Protein AF-A0A923E7B1-F1 (afdb_monomer)

Organism: Clostridium tetanomorphum (NCBI:txid1553)

Radius of gyration: 13.6 Å; Cα contacts (8 Å, |Δi|>4): 73; chains: 1; bounding box: 31×23×38 Å

Foldseek 3Di:
DVVLVVLLVVLLVLLVVLLVVLVVDDQQDPSNVVSLVVSVVSLVVNVCSCVVVVVCVPVVSVVSNVVSVVSSVVSVCSNPVVPD

pLDDT: mean 90.16, std 8.7, range [51.75, 97.19]

Nearest PDB structures (foldseek):
  5jsn-assembly2_D  TM=4.839E-01  e=4.726E+00  unidentified
  1wpa-assembly1_A  TM=4.239E-01  e=3.984E+00  Homo sapiens
  1xaw-assembly1_A  TM=4.332E-01  e=4.217E+00  Homo sapiens
  3g7c-assembly1_A  TM=4.189E-01  e=6.651E+00  Homo sapiens
  1s94-assembly1_A  TM=4.057E-01  e=8.841E+00  Doryteuthis pealeii

Sequence (84 aa):
MRNKQSIINMLFILITFITIFARSFPVNSTERMILTIISIILAIPHITIIVKDKMYNNKLNLFTAILAVFQIMNVLYYSYILKK

Secondary structure (DSSP, 8-state):
-HHHHHHHHHHHHHHHHHHHHHHHSPTT-HHHHHHHHHHHHHHHHHHHHHHHTTGGGSHHHHHHHHHHHHHHHHHHIIIII---

Structure (mmCIF, N/CA/C/O backbone):
data_AF-A0A923E7B1-F1
#
_entry.id   AF-A0A923E7B1-F1
#
loop_
_atom_site.group_PDB
_atom_site.id
_atom_site.type_symbol
_atom_site.label_atom_id
_atom_site.label_alt_id
_atom_site.label_comp_id
_atom_site.label_asym_id
_atom_site.label_entity_id
_atom_site.label_seq_id
_atom_site.pdbx_PDB_ins_code
_atom_site.Cartn_x
_atom_site.Cartn_y
_atom_site.Cartn_z
_atom_site.occupancy
_atom_site.B_iso_or_equiv
_atom_site.auth_seq_id
_atom_site.auth_comp_id
_atom_site.auth_asym_id
_atom_site.auth_atom_id
_atom_site.pdbx_PDB_model_num
ATOM 1 N N . MET A 1 1 ? -13.002 8.721 18.854 1.00 61.34 1 MET A N 1
ATOM 2 C CA . MET A 1 1 ? -13.140 7.964 17.583 1.00 61.34 1 MET A CA 1
ATOM 3 C C . MET A 1 1 ? -12.970 8.823 16.329 1.00 61.34 1 MET A C 1
ATOM 5 O O . MET A 1 1 ? -12.264 8.385 15.432 1.00 61.34 1 MET A O 1
ATOM 9 N N . ARG A 1 2 ? -13.542 10.038 16.257 1.00 63.66 2 ARG A N 1
ATOM 10 C CA . ARG A 1 2 ? -13.517 10.884 15.044 1.00 63.66 2 ARG A CA 1
ATOM 11 C C . ARG A 1 2 ? -12.104 11.181 14.502 1.00 63.66 2 ARG A C 1
ATOM 13 O O . ARG A 1 2 ? -11.865 10.961 13.321 1.00 63.66 2 ARG A O 1
ATOM 20 N N . ASN A 1 3 ? -11.152 11.548 15.368 1.00 81.19 3 ASN A N 1
ATOM 21 C CA .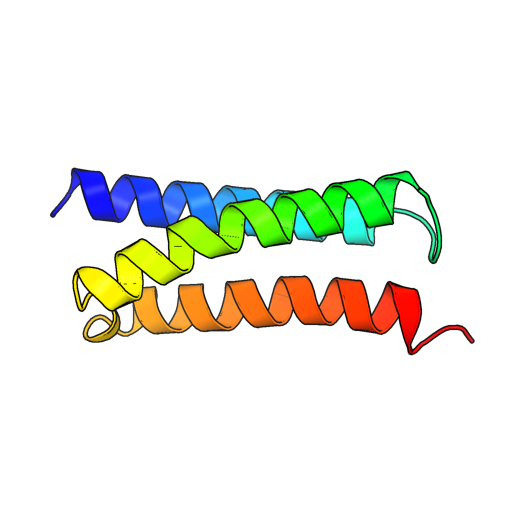 ASN A 1 3 ? -9.765 11.819 14.945 1.00 81.19 3 ASN A CA 1
ATOM 22 C C . ASN A 1 3 ? -9.058 10.577 14.386 1.00 81.19 3 ASN A C 1
ATOM 24 O O . ASN A 1 3 ? -8.387 10.661 13.365 1.00 81.19 3 ASN A O 1
ATOM 28 N N . LYS A 1 4 ? -9.253 9.407 15.007 1.00 85.44 4 LYS A N 1
ATOM 29 C CA . LYS A 1 4 ? -8.641 8.152 14.546 1.00 85.44 4 LYS A CA 1
ATOM 30 C C . LYS A 1 4 ? -9.197 7.715 13.192 1.00 85.44 4 LYS A C 1
ATOM 32 O O . LYS A 1 4 ? -8.427 7.360 12.310 1.00 85.44 4 LYS A O 1
ATOM 37 N N . GLN A 1 5 ? -10.513 7.822 13.002 1.00 87.62 5 GLN A N 1
ATOM 38 C CA . GLN A 1 5 ? -11.145 7.541 11.711 1.00 87.62 5 GLN A CA 1
ATOM 39 C C . GLN A 1 5 ? -10.624 8.478 10.611 1.00 87.62 5 GLN A C 1
ATOM 41 O O . GLN A 1 5 ? -10.325 8.023 9.513 1.00 87.62 5 GLN A O 1
ATOM 46 N N . SER A 1 6 ? -10.463 9.770 10.916 1.00 90.62 6 SER A N 1
ATOM 47 C CA . SER A 1 6 ? -9.890 10.737 9.974 1.00 90.62 6 SER A CA 1
ATOM 48 C C . SER A 1 6 ? -8.463 10.366 9.563 1.00 90.62 6 SER A C 1
ATOM 50 O O . SER A 1 6 ? -8.138 10.430 8.381 1.00 90.62 6 SER A O 1
ATOM 52 N N . ILE A 1 7 ? -7.625 9.937 10.514 1.00 92.19 7 ILE A N 1
ATOM 53 C CA . ILE A 1 7 ? -6.247 9.497 10.243 1.00 92.19 7 ILE A CA 1
ATOM 54 C C . ILE A 1 7 ? -6.238 8.247 9.357 1.00 92.19 7 ILE A C 1
ATOM 56 O O . ILE A 1 7 ? -5.514 8.205 8.367 1.00 92.19 7 ILE A O 1
ATOM 60 N N . ILE A 1 8 ? -7.064 7.246 9.673 1.00 93.94 8 ILE A N 1
ATOM 61 C CA . ILE A 1 8 ? -7.171 6.003 8.893 1.00 93.94 8 ILE A CA 1
ATOM 62 C C . ILE A 1 8 ? -7.593 6.298 7.454 1.00 93.94 8 ILE A C 1
ATOM 64 O O . ILE A 1 8 ? -6.973 5.783 6.525 1.00 93.94 8 ILE A O 1
ATOM 68 N N . ASN A 1 9 ? -8.604 7.152 7.273 1.00 93.19 9 ASN A N 1
ATOM 69 C CA . ASN A 1 9 ? -9.080 7.552 5.953 1.00 93.19 9 ASN A CA 1
ATOM 70 C C . ASN A 1 9 ? -7.990 8.299 5.173 1.00 93.19 9 ASN A C 1
ATOM 72 O O . ASN A 1 9 ? -7.775 8.008 4.001 1.00 93.19 9 ASN A O 1
A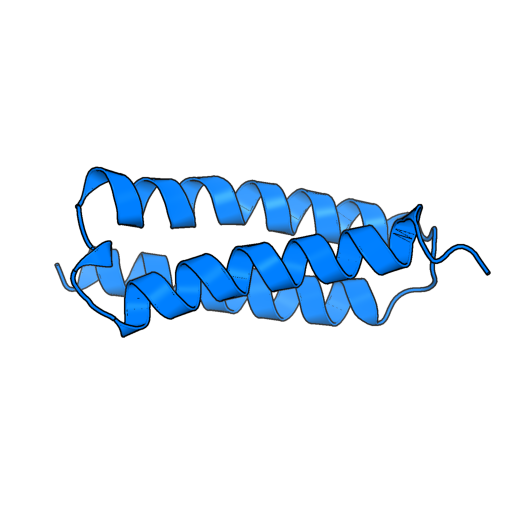TOM 76 N N . MET A 1 10 ? -7.269 9.218 5.824 1.00 95.19 10 MET A N 1
ATOM 77 C CA . MET A 1 10 ? -6.169 9.949 5.194 1.00 95.19 10 MET A CA 1
ATOM 78 C C . MET A 1 10 ? -5.041 9.007 4.757 1.00 95.19 10 MET A C 1
ATOM 80 O O . MET A 1 10 ? -4.564 9.103 3.630 1.00 95.19 10 MET A O 1
ATOM 84 N N . LEU A 1 11 ? -4.653 8.055 5.613 1.00 96.00 11 LEU A N 1
ATOM 85 C CA . LEU A 1 11 ? -3.655 7.036 5.277 1.00 96.00 11 LEU A CA 1
ATOM 86 C C . LEU A 1 11 ? -4.102 6.183 4.088 1.00 96.00 11 LEU A C 1
ATOM 88 O O . LEU A 1 11 ? -3.316 5.954 3.175 1.00 96.00 11 LEU A O 1
ATOM 92 N N . PHE A 1 12 ? -5.366 5.757 4.065 1.00 96.44 12 PHE A N 1
ATOM 93 C CA . PHE A 1 12 ? -5.919 4.986 2.953 1.00 96.44 12 PHE A CA 1
ATOM 94 C C . PHE A 1 12 ? -5.895 5.767 1.631 1.00 96.44 12 PHE A C 1
ATOM 96 O O . PHE A 1 12 ? -5.482 5.234 0.599 1.00 96.44 12 PHE A O 1
ATOM 103 N N . ILE A 1 13 ? -6.293 7.043 1.664 1.00 97.19 13 ILE A N 1
ATOM 104 C CA . ILE A 1 13 ? -6.257 7.932 0.497 1.00 97.19 13 ILE A CA 1
ATOM 105 C C . ILE A 1 13 ? -4.818 8.087 -0.008 1.00 97.19 13 ILE A C 1
ATOM 107 O O . ILE A 1 13 ? -4.574 7.929 -1.202 1.00 97.19 13 ILE A O 1
ATOM 111 N N . LEU A 1 14 ? -3.857 8.327 0.888 1.00 97.06 14 LEU A N 1
ATOM 112 C CA . LEU A 1 14 ? -2.442 8.448 0.530 1.00 97.06 14 LEU A CA 1
ATOM 113 C C . LEU A 1 14 ? -1.895 7.161 -0.099 1.00 97.06 14 LEU A C 1
ATOM 115 O O . LEU A 1 14 ? -1.276 7.229 -1.158 1.00 97.06 14 LEU A O 1
ATOM 119 N N . ILE A 1 15 ? -2.168 5.994 0.497 1.00 97.00 15 ILE A N 1
ATOM 120 C CA . ILE A 1 15 ? -1.780 4.690 -0.070 1.00 97.00 15 ILE A CA 1
ATOM 121 C C . ILE A 1 15 ? -2.376 4.526 -1.473 1.00 97.00 15 ILE A C 1
ATOM 123 O O . ILE A 1 15 ? -1.676 4.133 -2.405 1.00 97.00 15 ILE A O 1
ATOM 127 N N . THR A 1 16 ? -3.651 4.874 -1.653 1.00 96.69 16 THR A N 1
ATOM 128 C CA . THR A 1 16 ? -4.327 4.776 -2.953 1.00 96.69 16 THR A CA 1
ATOM 129 C C . THR A 1 16 ? -3.681 5.684 -3.997 1.00 96.69 16 THR A C 1
ATOM 131 O O . THR A 1 16 ? -3.362 5.224 -5.090 1.00 96.69 16 THR A O 1
ATOM 134 N N . PHE A 1 17 ? -3.423 6.953 -3.674 1.00 96.81 17 PHE A N 1
ATOM 135 C CA . PHE A 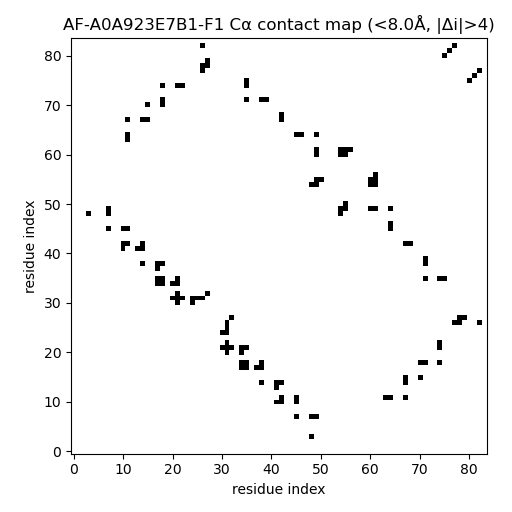1 17 ? -2.768 7.866 -4.612 1.00 96.81 17 PHE A CA 1
ATOM 136 C C . PHE A 1 17 ? -1.365 7.387 -4.984 1.00 96.81 17 PHE A C 1
ATOM 138 O O . PHE A 1 17 ? -1.040 7.303 -6.166 1.00 96.81 17 PHE A O 1
ATOM 145 N N . ILE A 1 18 ? -0.550 7.017 -3.995 1.00 96.50 18 ILE A N 1
ATOM 146 C CA . ILE A 1 18 ? 0.828 6.577 -4.236 1.00 96.50 18 ILE A CA 1
ATOM 147 C C . ILE A 1 18 ? 0.851 5.296 -5.073 1.00 96.50 18 ILE A C 1
ATOM 149 O O . ILE A 1 18 ? 1.656 5.198 -5.993 1.00 96.50 18 ILE A O 1
ATOM 153 N N . THR A 1 19 ? -0.043 4.338 -4.818 1.00 94.69 19 THR A N 1
ATOM 154 C CA . THR A 1 19 ? -0.112 3.097 -5.609 1.00 94.69 19 THR A CA 1
ATOM 155 C C . THR A 1 19 ? -0.583 3.335 -7.048 1.00 94.69 19 THR A C 1
ATOM 157 O O . THR A 1 19 ? -0.069 2.685 -7.960 1.00 94.69 19 THR A O 1
ATOM 160 N N . ILE A 1 20 ? -1.483 4.299 -7.287 1.00 94.38 20 ILE A N 1
ATOM 161 C CA . ILE A 1 20 ? -1.862 4.734 -8.644 1.00 94.38 20 ILE A CA 1
ATOM 162 C C . ILE A 1 20 ? -0.654 5.339 -9.369 1.00 94.38 20 ILE A C 1
ATOM 164 O O . ILE A 1 20 ? -0.344 4.910 -10.481 1.00 94.38 20 ILE A O 1
ATOM 168 N N . PHE A 1 21 ? 0.063 6.273 -8.734 1.00 93.44 21 PHE A N 1
ATOM 169 C CA . PHE A 1 21 ? 1.271 6.865 -9.318 1.00 93.44 21 PHE A CA 1
ATOM 170 C C . PHE A 1 21 ? 2.370 5.822 -9.540 1.00 93.44 21 PHE A C 1
ATOM 172 O O . PHE A 1 21 ? 2.989 5.799 -10.596 1.00 93.44 21 PHE A O 1
ATOM 179 N N . ALA A 1 22 ? 2.586 4.899 -8.603 1.00 91.88 22 ALA A N 1
ATOM 180 C CA . ALA A 1 22 ? 3.559 3.821 -8.772 1.00 91.88 22 ALA A CA 1
ATOM 181 C C . ALA A 1 22 ? 3.256 2.985 -10.024 1.00 91.88 22 ALA A C 1
ATOM 183 O O . ALA A 1 22 ? 4.169 2.600 -10.753 1.00 91.88 22 ALA A O 1
ATOM 184 N N . ARG A 1 23 ? 1.970 2.740 -10.305 1.00 89.06 23 ARG A N 1
ATOM 185 C CA . ARG A 1 23 ? 1.527 1.975 -11.474 1.00 89.06 23 ARG A CA 1
ATOM 186 C C . ARG A 1 23 ? 1.698 2.725 -12.798 1.00 89.06 23 ARG A C 1
ATOM 188 O O . ARG A 1 23 ? 1.800 2.059 -13.824 1.00 89.06 23 ARG A O 1
ATOM 195 N N . SER A 1 24 ? 1.744 4.059 -12.799 1.00 90.00 24 SER A N 1
ATOM 196 C CA . SER A 1 24 ? 1.985 4.827 -14.029 1.00 90.00 24 SER A CA 1
ATOM 197 C C . SER A 1 24 ? 3.443 4.798 -14.497 1.00 90.00 24 SER A C 1
ATOM 199 O O . SER A 1 24 ? 3.709 5.153 -15.642 1.00 90.00 24 SER A O 1
ATOM 201 N N . PHE A 1 25 ? 4.384 4.370 -13.650 1.00 89.94 25 PHE A N 1
ATOM 202 C CA . PHE A 1 25 ? 5.792 4.244 -14.029 1.00 89.94 25 PHE A CA 1
ATOM 203 C C . PHE A 1 25 ? 6.112 2.878 -14.668 1.00 89.94 25 PHE A C 1
ATOM 205 O O . PHE A 1 25 ? 5.453 1.873 -14.359 1.00 89.94 25 PHE A O 1
ATOM 212 N N . PRO A 1 26 ? 7.147 2.809 -15.532 1.00 88.38 26 PRO A N 1
ATOM 213 C CA . PRO A 1 26 ? 7.577 1.567 -16.165 1.00 88.38 26 PRO A CA 1
ATOM 214 C C . PRO A 1 26 ? 7.852 0.432 -15.170 1.00 88.38 26 PRO A C 1
ATOM 216 O O . PRO A 1 26 ? 8.256 0.639 -14.023 1.00 88.38 26 PRO A O 1
ATOM 219 N N . VAL A 1 27 ? 7.657 -0.805 -15.627 1.00 83.56 27 VAL A N 1
ATOM 220 C CA . VAL A 1 27 ? 8.042 -2.005 -14.871 1.00 83.56 27 VAL A CA 1
ATOM 221 C C . VAL A 1 27 ? 9.565 -1.978 -14.654 1.00 83.56 27 VAL A C 1
ATOM 223 O O . VAL A 1 27 ? 10.310 -1.722 -15.593 1.00 83.56 27 VAL A O 1
ATOM 226 N N . ASN A 1 28 ? 10.025 -2.230 -13.422 1.00 80.38 28 ASN A N 1
ATOM 227 C CA . ASN A 1 28 ? 11.425 -2.114 -12.959 1.00 80.38 28 ASN A CA 1
ATOM 228 C C . ASN A 1 28 ? 12.015 -0.695 -12.847 1.00 80.38 28 ASN A C 1
ATOM 230 O O . ASN A 1 28 ? 13.218 -0.575 -12.619 1.00 80.38 28 ASN A O 1
ATOM 234 N N . SER A 1 29 ? 11.221 0.373 -12.960 1.00 88.56 29 SER A N 1
ATOM 235 C CA . SER A 1 29 ? 11.748 1.716 -12.700 1.00 88.56 29 SER A CA 1
ATOM 236 C C . SER A 1 29 ? 12.050 1.922 -11.206 1.00 88.56 29 SER A C 1
ATOM 238 O O . SER A 1 29 ? 11.348 1.404 -10.326 1.00 88.56 29 SER A O 1
ATOM 240 N N . THR A 1 30 ? 13.097 2.693 -10.909 1.00 88.50 30 THR A N 1
ATOM 241 C CA . THR A 1 30 ? 13.495 3.014 -9.530 1.00 88.50 30 THR A CA 1
ATOM 242 C C . THR A 1 30 ? 12.391 3.788 -8.806 1.00 88.50 30 THR A C 1
ATOM 244 O O . THR A 1 30 ? 12.111 3.529 -7.637 1.00 88.50 30 THR A O 1
ATOM 247 N N . GLU A 1 31 ? 11.693 4.682 -9.509 1.00 91.00 31 GLU A N 1
ATOM 248 C CA . GLU A 1 31 ? 10.584 5.486 -8.983 1.00 91.00 31 GLU A CA 1
ATOM 249 C C . GLU A 1 31 ? 9.427 4.597 -8.530 1.00 91.00 31 GLU A C 1
ATOM 251 O O . GLU A 1 31 ? 8.911 4.752 -7.421 1.00 91.00 31 GLU A O 1
ATOM 256 N N . ARG A 1 32 ? 9.057 3.606 -9.351 1.00 91.44 32 ARG A N 1
ATOM 257 C CA . ARG A 1 32 ? 8.019 2.632 -9.007 1.00 91.44 32 ARG A CA 1
ATOM 258 C C . ARG A 1 32 ? 8.378 1.855 -7.747 1.00 91.44 32 ARG A C 1
ATOM 260 O O . ARG A 1 32 ? 7.520 1.659 -6.883 1.00 91.44 32 ARG A O 1
ATOM 267 N N . MET A 1 33 ? 9.634 1.426 -7.625 1.00 90.50 33 MET A N 1
ATOM 268 C CA . MET A 1 33 ? 10.114 0.714 -6.440 1.00 90.50 33 MET A CA 1
ATOM 269 C C . MET A 1 33 ? 10.040 1.599 -5.189 1.00 90.50 33 MET A C 1
ATOM 271 O O . MET A 1 33 ? 9.472 1.173 -4.183 1.00 90.50 33 MET A O 1
ATOM 275 N N . ILE A 1 34 ? 10.524 2.843 -5.266 1.00 93.38 34 ILE A N 1
ATOM 276 C CA . ILE A 1 34 ? 10.473 3.807 -4.156 1.00 93.38 34 ILE A CA 1
ATOM 277 C C . ILE A 1 34 ? 9.024 4.055 -3.714 1.00 93.38 34 ILE A C 1
ATOM 279 O O . ILE A 1 34 ? 8.713 3.932 -2.529 1.00 93.38 34 ILE A O 1
ATOM 283 N N . LEU A 1 35 ? 8.112 4.336 -4.649 1.00 94.62 35 LEU A N 1
ATOM 284 C CA . LEU A 1 35 ? 6.700 4.586 -4.332 1.00 94.62 35 LEU A CA 1
ATOM 285 C C . LEU A 1 35 ? 6.016 3.355 -3.721 1.00 94.62 35 LEU A C 1
ATOM 287 O O . LEU A 1 35 ? 5.187 3.482 -2.815 1.00 94.62 35 LEU A O 1
ATOM 291 N N . THR A 1 36 ? 6.396 2.153 -4.156 1.00 92.38 36 THR A N 1
ATOM 292 C CA . THR A 1 36 ? 5.898 0.904 -3.563 1.00 92.38 36 THR A CA 1
ATOM 293 C C . THR A 1 36 ? 6.372 0.747 -2.116 1.00 92.38 36 THR A C 1
ATOM 295 O O . THR A 1 36 ? 5.566 0.425 -1.243 1.00 92.38 36 THR A O 1
ATOM 298 N N . ILE A 1 37 ? 7.646 1.037 -1.831 1.00 94.25 37 ILE A N 1
ATOM 299 C CA . ILE A 1 37 ? 8.198 1.008 -0.466 1.00 94.25 37 ILE A CA 1
ATOM 300 C C . ILE A 1 37 ? 7.472 2.017 0.432 1.00 94.25 37 ILE A C 1
ATOM 302 O O . ILE A 1 37 ? 7.049 1.664 1.532 1.00 94.25 37 ILE A O 1
ATOM 306 N N . ILE A 1 38 ? 7.252 3.246 -0.047 1.00 95.44 38 ILE A N 1
ATOM 307 C CA . ILE A 1 38 ? 6.504 4.270 0.700 1.00 95.44 38 ILE A CA 1
ATOM 308 C C . ILE A 1 38 ? 5.077 3.788 0.999 1.00 95.44 38 ILE A C 1
ATOM 310 O O . ILE A 1 38 ? 4.597 3.935 2.123 1.00 95.44 38 ILE A O 1
ATOM 314 N N . SER A 1 39 ? 4.414 3.157 0.026 1.00 95.50 39 SER A N 1
ATOM 315 C CA . SER A 1 39 ? 3.067 2.600 0.211 1.00 95.50 39 SER A CA 1
ATOM 316 C C . SER A 1 39 ? 3.030 1.541 1.317 1.00 95.50 39 SER A C 1
ATOM 318 O O . SER A 1 39 ? 2.122 1.550 2.147 1.00 95.50 39 SER A O 1
ATOM 320 N 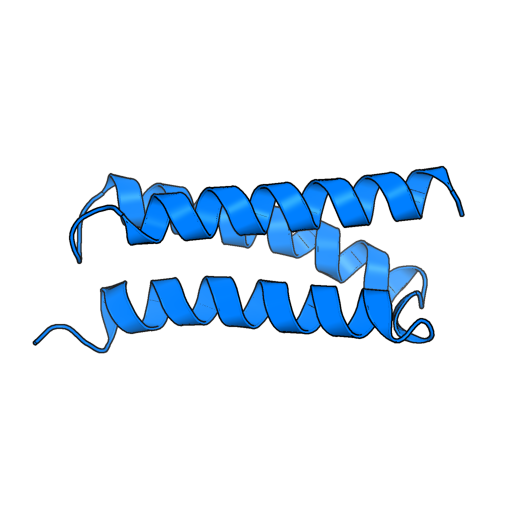N . ILE A 1 40 ? 4.038 0.662 1.377 1.00 95.19 40 ILE A N 1
ATOM 321 C CA . ILE A 1 40 ? 4.179 -0.349 2.438 1.00 95.19 40 ILE A CA 1
ATOM 322 C C . ILE A 1 40 ? 4.374 0.321 3.802 1.00 95.19 40 ILE A C 1
ATOM 324 O O . ILE A 1 40 ? 3.694 -0.041 4.762 1.00 95.19 40 ILE A O 1
ATOM 328 N N . ILE A 1 41 ? 5.251 1.327 3.889 1.00 96.31 41 ILE A N 1
ATOM 329 C CA . ILE A 1 41 ? 5.510 2.060 5.137 1.00 96.31 41 ILE A CA 1
ATOM 330 C C . ILE A 1 41 ? 4.228 2.713 5.667 1.00 96.31 41 ILE A C 1
ATOM 332 O O . ILE A 1 41 ? 3.990 2.672 6.870 1.00 96.31 41 ILE A O 1
ATOM 336 N N . LEU A 1 42 ? 3.378 3.264 4.794 1.00 96.00 42 LEU A N 1
ATOM 337 C CA . LEU A 1 42 ? 2.091 3.860 5.181 1.00 96.00 42 LEU A CA 1
ATOM 338 C C . LEU A 1 42 ? 1.020 2.820 5.540 1.00 96.00 42 LEU A C 1
ATOM 340 O O . LEU A 1 42 ? 0.163 3.085 6.389 1.00 96.00 42 LEU A O 1
ATOM 344 N N . ALA A 1 43 ? 1.065 1.631 4.938 1.00 95.31 43 ALA A N 1
ATOM 345 C CA . ALA A 1 43 ? 0.135 0.551 5.254 1.00 95.31 43 ALA A CA 1
ATOM 346 C C . ALA A 1 43 ? 0.317 0.015 6.682 1.00 95.31 43 ALA A C 1
ATOM 348 O O . ALA A 1 43 ? -0.671 -0.337 7.327 1.00 95.31 43 ALA A O 1
ATOM 349 N N . ILE A 1 44 ? 1.545 0.007 7.214 1.00 94.69 44 ILE A N 1
ATOM 350 C CA . ILE A 1 44 ? 1.836 -0.466 8.578 1.00 94.69 44 ILE A CA 1
ATOM 351 C C . ILE A 1 44 ? 1.026 0.294 9.647 1.00 94.69 44 ILE A C 1
ATOM 353 O O . ILE A 1 44 ? 0.268 -0.357 10.375 1.00 94.69 44 ILE A O 1
ATOM 357 N N . PRO A 1 45 ? 1.113 1.636 9.778 1.00 93.56 45 PRO A N 1
ATOM 358 C CA . PRO A 1 45 ? 0.321 2.367 10.760 1.00 93.56 45 PRO A CA 1
ATOM 359 C C . PRO A 1 45 ? -1.182 2.285 10.463 1.00 93.56 45 PRO A C 1
ATOM 361 O O . PRO A 1 45 ? -1.968 2.197 11.404 1.00 93.56 45 PRO A O 1
ATOM 364 N N . HIS A 1 46 ? -1.593 2.237 9.189 1.00 94.88 46 HIS A N 1
ATOM 365 C CA . HIS A 1 46 ? -3.001 2.079 8.810 1.00 94.88 46 HIS A CA 1
ATOM 366 C C . HIS A 1 46 ? -3.599 0.778 9.373 1.00 94.88 46 HIS A C 1
ATOM 368 O O . HIS A 1 46 ? -4.600 0.809 10.093 1.00 94.88 46 HIS A O 1
ATOM 374 N N . ILE A 1 47 ? -2.943 -0.359 9.119 1.00 95.19 47 ILE A N 1
ATOM 375 C CA . ILE A 1 47 ? -3.371 -1.676 9.608 1.00 95.19 47 ILE A CA 1
ATOM 376 C C . ILE A 1 47 ? -3.258 -1.747 11.134 1.00 95.19 47 ILE A C 1
ATOM 378 O O . ILE A 1 47 ? -4.181 -2.218 11.799 1.00 95.19 47 ILE A O 1
ATOM 382 N N . THR A 1 48 ? -2.164 -1.234 11.707 1.00 94.25 48 THR A N 1
ATOM 383 C CA . THR A 1 48 ? -1.931 -1.269 13.159 1.00 94.25 48 THR A CA 1
ATOM 384 C C . THR A 1 48 ? -3.043 -0.565 13.929 1.00 94.25 48 THR A C 1
ATOM 386 O O . THR A 1 48 ? -3.534 -1.114 14.915 1.00 94.25 48 THR A O 1
ATOM 389 N N . ILE A 1 49 ? -3.483 0.617 13.482 1.00 93.38 49 ILE A N 1
ATOM 390 C CA . ILE A 1 49 ? -4.583 1.341 14.135 1.00 93.38 49 ILE A CA 1
ATOM 391 C C . ILE A 1 49 ? -5.882 0.530 14.033 1.00 93.38 49 ILE A C 1
ATOM 393 O O . ILE A 1 49 ? -6.563 0.343 15.042 1.00 93.38 49 ILE A O 1
ATOM 397 N N . ILE A 1 50 ? -6.204 -0.005 12.848 1.00 93.88 50 ILE A N 1
ATOM 398 C CA . ILE A 1 50 ? -7.439 -0.776 12.629 1.00 93.88 50 ILE A CA 1
ATOM 399 C C . ILE A 1 50 ? -7.499 -2.017 13.527 1.00 93.88 50 ILE A C 1
ATOM 401 O O . ILE A 1 50 ? -8.543 -2.289 14.127 1.00 93.88 50 ILE A O 1
ATOM 405 N N . VAL A 1 51 ? -6.391 -2.753 13.643 1.00 93.88 51 VAL A N 1
ATOM 406 C CA . VAL A 1 51 ? -6.307 -3.973 14.459 1.00 93.88 51 VAL A CA 1
ATOM 407 C C . VAL A 1 51 ? -6.312 -3.639 15.949 1.00 93.88 51 VAL A C 1
ATOM 409 O O . VAL A 1 51 ? -7.134 -4.180 16.691 1.00 93.88 51 VAL A O 1
ATOM 412 N N . LYS A 1 52 ? -5.434 -2.729 16.394 1.00 93.19 52 LYS A N 1
ATOM 413 C CA . LYS A 1 52 ? -5.253 -2.401 17.817 1.00 93.19 52 LYS A CA 1
ATOM 414 C C . LYS A 1 52 ? 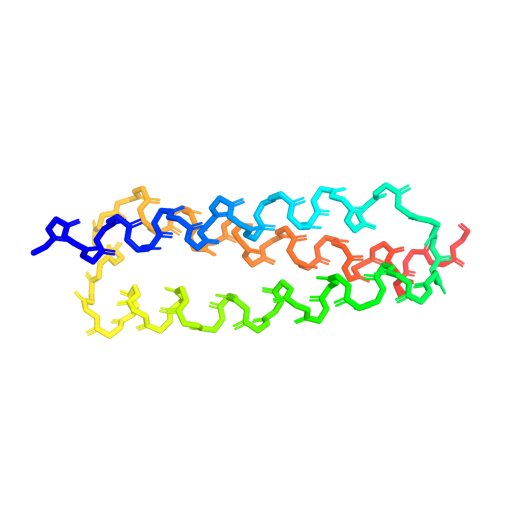-6.519 -1.818 18.439 1.00 93.19 52 LYS A C 1
ATOM 416 O O . LYS A 1 52 ? -6.881 -2.195 19.550 1.00 93.19 52 LYS A O 1
ATOM 421 N N . ASP A 1 53 ? -7.216 -0.948 17.712 1.00 90.75 53 ASP A N 1
ATOM 422 C CA . ASP A 1 53 ? -8.448 -0.313 18.185 1.00 90.75 53 ASP A CA 1
ATOM 423 C C . ASP A 1 53 ? -9.717 -1.112 17.833 1.00 90.75 53 ASP A C 1
ATOM 425 O O . ASP A 1 53 ? -10.829 -0.620 18.026 1.00 90.75 53 ASP A O 1
ATOM 429 N N . LYS A 1 54 ? -9.569 -2.340 17.311 1.00 91.19 54 LYS A N 1
ATOM 430 C CA . LYS A 1 54 ? -10.670 -3.229 16.898 1.00 91.19 54 LYS A CA 1
ATOM 431 C C . LYS A 1 54 ? -11.678 -2.563 15.949 1.00 91.19 54 LYS A C 1
ATOM 433 O O . LYS A 1 54 ? -12.873 -2.860 15.962 1.00 91.19 54 LYS A O 1
ATOM 438 N N . MET A 1 55 ? -11.198 -1.661 15.091 1.00 90.19 55 MET A N 1
ATOM 439 C CA . MET A 1 55 ? -12.039 -0.907 14.155 1.00 90.19 55 MET A CA 1
ATOM 440 C C . MET A 1 55 ? -12.517 -1.757 12.969 1.00 90.19 55 MET A C 1
ATOM 442 O O . MET A 1 55 ? -13.369 -1.298 12.209 1.00 90.19 55 MET A O 1
ATOM 446 N N . TYR A 1 56 ? -12.028 -2.997 12.845 1.00 88.62 56 TYR A N 1
ATOM 447 C CA . TYR A 1 56 ? -12.461 -3.993 11.859 1.00 88.62 56 TYR A CA 1
ATOM 448 C C . TYR A 1 56 ? -13.922 -4.445 12.020 1.00 88.62 56 TYR A C 1
ATOM 450 O O . TYR A 1 56 ? -14.488 -4.992 11.079 1.00 88.62 56 TYR A O 1
ATOM 458 N N . ASN A 1 57 ? -14.565 -4.188 13.167 1.00 88.88 57 ASN A N 1
ATOM 459 C CA . ASN A 1 57 ? -16.008 -4.421 13.329 1.00 88.88 57 ASN A CA 1
ATOM 460 C C . ASN A 1 57 ? -16.846 -3.536 12.388 1.00 88.88 57 ASN A C 1
ATOM 462 O O . ASN A 1 57 ? -17.981 -3.872 12.049 1.00 88.88 57 ASN A O 1
ATOM 466 N N . ASN A 1 58 ? -16.290 -2.405 11.942 1.00 92.25 58 ASN A N 1
ATOM 467 C CA . ASN A 1 58 ? -16.878 -1.605 10.882 1.00 92.25 58 ASN A CA 1
ATOM 468 C C . ASN A 1 58 ? -16.477 -2.188 9.516 1.00 92.25 58 ASN A C 1
ATOM 470 O O . ASN A 1 58 ? -15.300 -2.177 9.149 1.00 92.25 58 ASN A O 1
ATOM 474 N N . LYS A 1 59 ? -17.475 -2.637 8.741 1.00 92.00 59 LYS A N 1
ATOM 475 C CA . LYS A 1 59 ? -17.282 -3.237 7.409 1.00 92.00 59 LYS A CA 1
ATOM 476 C C . LYS A 1 59 ? -16.500 -2.337 6.447 1.00 92.00 59 LYS A C 1
ATOM 478 O O . LYS A 1 59 ? -15.714 -2.856 5.663 1.00 92.00 59 LYS A O 1
ATOM 483 N N . LEU A 1 60 ? -16.677 -1.015 6.523 1.00 91.81 60 LEU A N 1
ATOM 484 C CA . LEU A 1 60 ? -15.948 -0.063 5.683 1.00 91.81 60 LEU A CA 1
ATOM 485 C C . LEU A 1 60 ? -14.453 -0.074 6.010 1.00 91.81 60 LEU A C 1
ATOM 487 O O . LEU A 1 60 ? -13.641 -0.192 5.103 1.00 91.81 60 LEU A O 1
ATOM 491 N N . ASN A 1 61 ? -14.093 -0.018 7.295 1.00 92.88 61 ASN A N 1
ATOM 492 C CA . ASN A 1 61 ? -12.690 -0.024 7.724 1.00 92.88 61 ASN A CA 1
ATOM 493 C C . ASN A 1 61 ? -11.997 -1.348 7.389 1.00 92.88 61 ASN A C 1
ATOM 495 O O . ASN A 1 61 ? -10.834 -1.366 6.987 1.00 92.88 61 ASN A O 1
ATOM 499 N N . LEU A 1 62 ? -12.718 -2.462 7.538 1.00 93.12 62 LEU A N 1
ATOM 500 C CA . LEU A 1 62 ? -12.221 -3.772 7.136 1.00 93.12 62 LEU A CA 1
ATOM 501 C C . LEU A 1 62 ? -11.992 -3.833 5.620 1.00 93.12 62 LEU A C 1
ATOM 503 O O . LEU A 1 62 ? -10.932 -4.269 5.175 1.00 93.12 62 LEU A O 1
ATOM 507 N N . PHE A 1 63 ? -12.953 -3.344 4.833 1.00 94.88 63 PHE A N 1
ATOM 508 C CA . PHE A 1 63 ? -12.830 -3.270 3.380 1.00 94.88 63 PHE A CA 1
ATOM 509 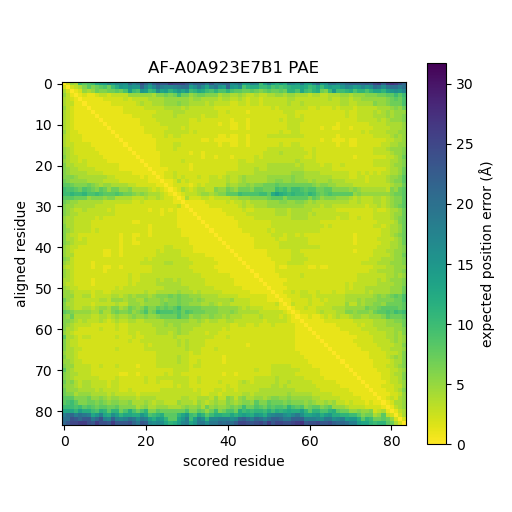C C . PHE A 1 63 ? -11.635 -2.411 2.948 1.00 94.88 63 PHE A C 1
ATOM 511 O O . PHE A 1 63 ? -10.833 -2.863 2.134 1.00 94.88 63 PHE A O 1
ATOM 518 N N . THR A 1 64 ? -11.460 -1.215 3.520 1.00 95.00 64 THR A N 1
ATOM 519 C CA . THR A 1 64 ? -10.332 -0.331 3.178 1.00 95.00 64 THR A CA 1
ATOM 520 C C . THR A 1 64 ? -8.985 -0.946 3.539 1.00 95.00 64 THR A C 1
ATOM 522 O O . THR A 1 64 ? -8.041 -0.821 2.764 1.00 95.00 64 THR A O 1
ATOM 525 N N . ALA A 1 65 ? -8.896 -1.656 4.669 1.00 94.00 65 ALA A N 1
ATOM 526 C CA . ALA A 1 65 ? -7.672 -2.346 5.067 1.00 94.00 65 ALA A CA 1
ATOM 527 C C . ALA A 1 65 ? -7.289 -3.442 4.062 1.00 94.00 65 ALA A C 1
ATOM 529 O O . ALA A 1 65 ? -6.145 -3.507 3.614 1.00 94.00 65 ALA A O 1
ATOM 530 N N . ILE A 1 66 ? -8.259 -4.278 3.679 1.00 95.88 66 ILE A N 1
ATOM 531 C CA . ILE A 1 66 ? -8.064 -5.350 2.696 1.00 95.88 66 ILE A CA 1
ATOM 532 C C . ILE A 1 66 ? -7.679 -4.758 1.334 1.00 95.88 66 ILE A C 1
ATOM 534 O O . ILE A 1 66 ? -6.730 -5.219 0.700 1.00 95.88 66 ILE A O 1
ATOM 538 N N . LEU A 1 67 ? -8.379 -3.709 0.899 1.00 96.06 67 LEU A N 1
ATOM 539 C CA . LEU A 1 67 ? -8.126 -3.053 -0.380 1.00 96.06 67 LEU A CA 1
ATOM 540 C C . LEU A 1 67 ? -6.725 -2.429 -0.441 1.00 96.06 67 LEU A C 1
ATOM 542 O O . LEU A 1 67 ? -6.039 -2.615 -1.443 1.00 96.06 67 LEU A O 1
ATOM 546 N N . ALA A 1 68 ? -6.268 -1.773 0.631 1.00 95.81 68 ALA A N 1
ATOM 547 C CA . ALA A 1 68 ? -4.918 -1.214 0.713 1.00 95.81 68 ALA A CA 1
ATOM 548 C C . ALA A 1 68 ? -3.836 -2.289 0.512 1.00 95.81 68 ALA A C 1
ATOM 550 O O . ALA A 1 68 ? -2.881 -2.087 -0.241 1.00 95.81 68 ALA A O 1
ATOM 551 N N . VAL A 1 69 ? -4.010 -3.462 1.132 1.00 96.00 69 VAL A N 1
ATOM 552 C CA . VAL A 1 69 ? -3.096 -4.599 0.952 1.00 96.00 69 VAL A CA 1
ATOM 553 C C . VAL A 1 69 ? -3.108 -5.075 -0.501 1.00 96.00 69 VAL A C 1
ATOM 555 O O . VAL A 1 69 ? -2.044 -5.226 -1.102 1.00 96.00 69 VAL A O 1
ATOM 558 N N . PHE A 1 70 ? -4.287 -5.258 -1.101 1.00 96.06 70 PHE A N 1
ATOM 559 C CA . PHE A 1 70 ? -4.389 -5.694 -2.495 1.00 96.06 70 PHE A CA 1
ATOM 560 C C . PHE A 1 70 ? -3.808 -4.687 -3.488 1.00 96.06 70 PHE A C 1
ATOM 562 O O . PHE A 1 70 ? -3.180 -5.103 -4.459 1.00 96.06 70 PHE A O 1
ATOM 569 N N . GLN A 1 71 ? -3.966 -3.382 -3.257 1.00 94.81 71 GLN A N 1
ATOM 570 C CA . GLN A 1 71 ? -3.367 -2.344 -4.100 1.00 94.81 71 GLN A CA 1
ATOM 571 C C . GLN A 1 71 ? -1.838 -2.456 -4.116 1.00 94.81 71 GLN A C 1
ATOM 573 O O . GLN A 1 71 ? -1.231 -2.454 -5.186 1.00 94.81 71 GLN A O 1
ATOM 578 N N . ILE A 1 72 ? -1.216 -2.627 -2.947 1.00 94.50 72 ILE A N 1
ATOM 579 C CA . ILE A 1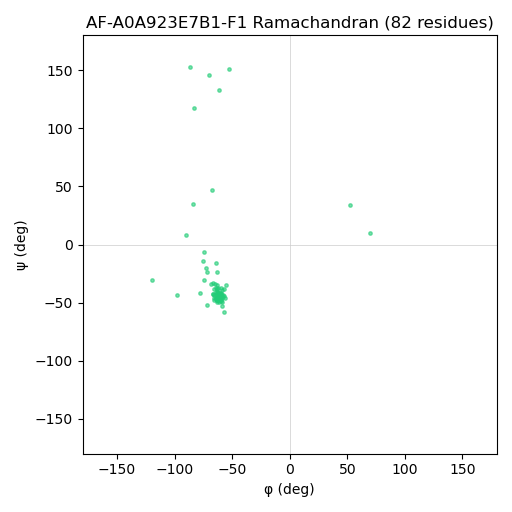 72 ? 0.240 -2.789 -2.831 1.00 94.50 72 ILE A CA 1
ATOM 580 C C . ILE A 1 72 ? 0.696 -4.098 -3.482 1.00 94.50 72 ILE A C 1
ATOM 582 O O . ILE A 1 72 ? 1.642 -4.099 -4.2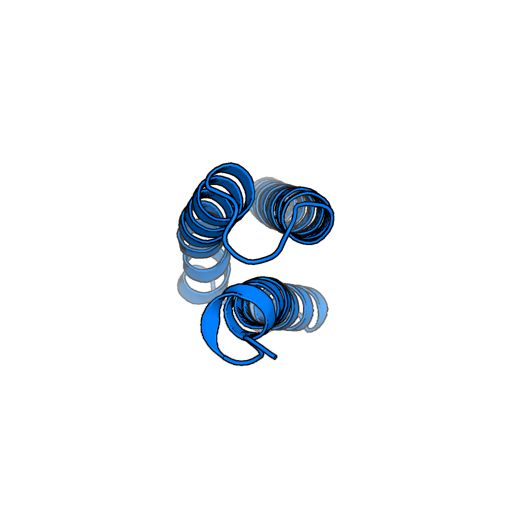71 1.00 94.50 72 ILE A O 1
ATOM 586 N N . MET A 1 73 ? -0.000 -5.205 -3.203 1.00 93.69 73 MET A N 1
ATOM 587 C CA . MET A 1 73 ? 0.304 -6.507 -3.806 1.00 93.69 73 MET A CA 1
ATOM 588 C C . MET A 1 73 ? 0.187 -6.478 -5.328 1.00 93.69 73 MET A C 1
ATOM 590 O O . MET A 1 73 ? 1.008 -7.075 -6.014 1.00 93.69 73 MET A O 1
ATOM 594 N N . ASN A 1 74 ? -0.790 -5.751 -5.867 1.00 91.44 74 ASN A N 1
ATOM 595 C CA . ASN A 1 74 ? -0.968 -5.570 -7.301 1.00 91.44 74 ASN A CA 1
ATOM 596 C C . ASN A 1 74 ? 0.259 -4.874 -7.914 1.00 91.44 74 ASN A C 1
ATOM 598 O O . ASN A 1 74 ? 0.860 -5.403 -8.850 1.00 91.44 74 ASN A O 1
ATOM 602 N N . VAL A 1 75 ? 0.712 -3.756 -7.333 1.00 90.12 75 VAL A N 1
ATOM 603 C CA . VAL A 1 75 ? 1.922 -3.069 -7.816 1.00 90.12 75 VAL A CA 1
ATOM 604 C C . VAL A 1 75 ? 3.136 -4.001 -7.768 1.00 90.12 75 VAL A C 1
ATOM 606 O O . VAL A 1 75 ? 3.841 -4.095 -8.773 1.00 90.12 75 VAL A O 1
ATOM 609 N N . LEU A 1 76 ? 3.339 -4.738 -6.667 1.00 89.44 76 LEU A N 1
ATOM 610 C CA . LEU A 1 76 ? 4.423 -5.722 -6.523 1.00 89.44 76 LEU A CA 1
ATOM 611 C C . LEU A 1 76 ? 4.344 -6.843 -7.567 1.00 89.44 76 LEU A C 1
ATOM 613 O O . LEU A 1 76 ? 5.350 -7.171 -8.196 1.00 89.44 76 LEU A O 1
ATOM 617 N N . TYR A 1 77 ? 3.156 -7.404 -7.786 1.00 88.06 77 TYR A N 1
ATOM 618 C CA . TYR A 1 77 ? 2.925 -8.490 -8.735 1.00 88.06 77 TYR A CA 1
ATOM 619 C C . TYR A 1 77 ? 3.309 -8.079 -10.161 1.00 88.06 77 TYR A C 1
ATOM 621 O O . TYR A 1 77 ? 4.099 -8.764 -10.813 1.00 88.06 77 TYR A O 1
ATOM 629 N N . TYR A 1 78 ? 2.849 -6.910 -10.616 1.00 83.88 78 TYR A N 1
ATOM 630 C CA . TYR A 1 78 ? 3.230 -6.383 -11.930 1.00 83.88 78 TYR A CA 1
ATOM 631 C C . TYR A 1 78 ? 4.673 -5.866 -11.990 1.00 83.88 78 TYR A C 1
ATOM 633 O O . TYR A 1 78 ? 5.199 -5.713 -13.085 1.00 83.88 78 TYR A O 1
ATOM 641 N N . SER A 1 79 ? 5.305 -5.548 -10.856 1.00 81.31 79 SER A N 1
ATOM 642 C CA . SER A 1 79 ? 6.709 -5.117 -10.832 1.00 81.31 79 SER A CA 1
ATOM 643 C C . SER A 1 79 ? 7.664 -6.300 -10.976 1.00 81.31 79 SER A C 1
ATOM 645 O O . SER A 1 79 ? 8.672 -6.193 -11.667 1.00 81.31 79 SER A O 1
ATOM 647 N N . TYR A 1 80 ? 7.371 -7.418 -10.307 1.00 79.00 80 TYR A N 1
ATOM 648 C CA . TYR A 1 80 ? 8.359 -8.481 -10.101 1.00 79.00 80 TYR A CA 1
ATOM 649 C C . TYR A 1 80 ? 7.974 -9.835 -10.696 1.00 79.00 80 TYR A C 1
ATOM 651 O O . TYR A 1 80 ? 8.872 -10.575 -11.089 1.00 79.00 80 TYR A O 1
ATOM 659 N N . ILE A 1 81 ? 6.680 -10.164 -10.776 1.00 74.38 81 ILE A N 1
ATOM 660 C CA . ILE A 1 81 ? 6.216 -11.498 -11.194 1.00 74.38 81 ILE A CA 1
ATOM 661 C C . ILE A 1 81 ? 5.835 -11.504 -12.676 1.00 74.38 81 ILE A C 1
ATOM 663 O O . ILE A 1 81 ? 6.233 -12.396 -13.418 1.00 74.38 81 ILE A O 1
ATOM 667 N N . LEU A 1 82 ? 5.123 -10.478 -13.139 1.00 67.12 82 LEU A N 1
ATOM 668 C CA . LEU A 1 82 ? 4.661 -10.350 -14.525 1.00 67.12 82 LEU A CA 1
ATOM 669 C C . LEU A 1 82 ? 5.723 -9.753 -15.471 1.00 67.12 82 LEU A C 1
ATOM 671 O O . LEU A 1 82 ? 5.369 -9.022 -16.386 1.00 67.12 82 LEU A O 1
ATOM 675 N N . LYS A 1 83 ? 7.018 -10.054 -15.264 1.00 59.91 83 LYS A N 1
ATOM 676 C CA . LYS A 1 83 ? 8.161 -9.584 -16.087 1.00 59.91 83 LYS A CA 1
ATOM 677 C C . LYS A 1 83 ? 8.176 -10.164 -17.522 1.00 59.91 83 LYS A C 1
ATOM 679 O O . LYS A 1 83 ? 9.204 -10.670 -17.967 1.00 59.91 83 LYS A O 1
ATOM 684 N N . LYS A 1 84 ? 7.049 -10.146 -18.228 1.00 51.75 84 LYS A N 1
ATOM 685 C CA . LYS A 1 84 ? 6.945 -10.509 -19.644 1.00 51.75 84 LYS A CA 1
ATOM 686 C C . LYS A 1 84 ? 6.831 -9.264 -20.503 1.00 51.75 84 LYS A C 1
ATOM 688 O O . LYS A 1 84 ? 5.993 -8.405 -20.157 1.00 51.75 84 LYS A O 1
#

Solvent-accessible surface area (backbone atoms only — not comparable to full-atom values): 4564 Å² total; per-residue (Å²): 111,70,70,61,53,52,51,43,52,50,42,52,51,50,37,50,53,37,46,55,56,25,62,74,42,60,75,77,37,68,66,24,52,52,34,50,52,52,32,53,62,49,44,51,6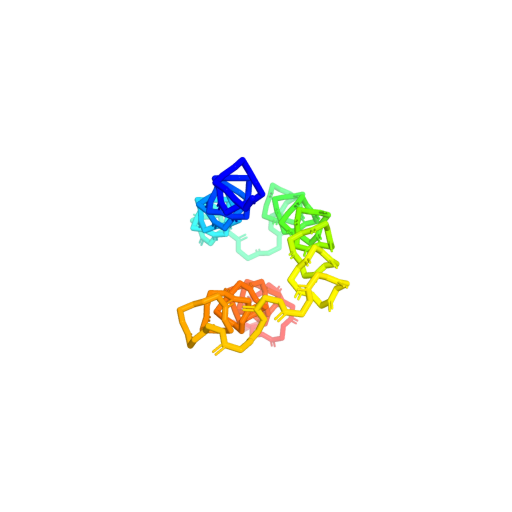2,40,49,49,52,34,61,76,68,56,43,51,81,40,66,66,54,38,48,51,51,54,48,54,52,51,49,53,49,50,52,49,41,54,45,66,69,56,78,119

Mean predicted aligned error: 3.83 Å